Protein AF-A0A6U5IVB7-F1 (afdb_monomer_lite)

Organism: NCBI:txid216773

pLDDT: mean 75.29, std 14.81, range [36.31, 93.19]

Foldseek 3Di:
DPPPPPPPPPPPPPPPDDPPPPPPPPQDQQAPVVQQVVQCVVDVVCGDDDPPVQLCDDPDPLDSSLSSLVVLLVVLVVVVVVVVVVVVQVCLLPDADQFAPDPVGHGQDDNVDRVVVSVVVDDPVVVVVVVVVVVVQVVCQQCQNVPPDDGSSPRDDRPDRD

Sequence (162 aa):
MKLLALAATLATATAFVSPQAGRPASDVAGGKDELVTLAEKLNPSVKFYDPLSLSDQDFWGWGNEATVGFLRQSEIKHGRIAMFAFVGYCVQSNIHFPWPQTLAGAAHPSIDLSPEAQWDAVPLGAKWQIFAVISMLELWDECGGGGEFPHYTKGRQPGKYP

Structure (mmCIF, N/CA/C/O backbone):
data_AF-A0A6U5IVB7-F1
#
_entry.id   AF-A0A6U5IVB7-F1
#
loop_
_atom_site.group_PDB
_atom_site.id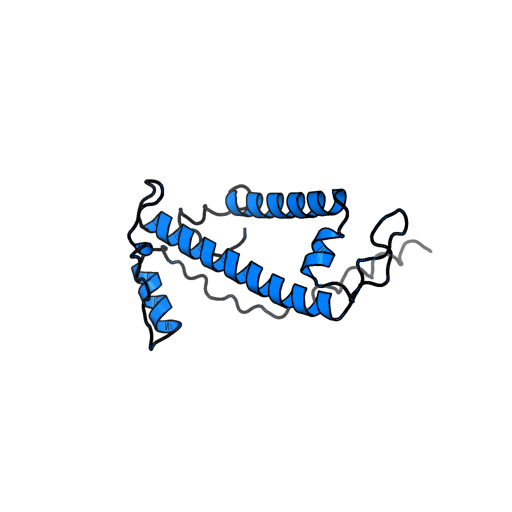
_atom_site.type_symbol
_atom_site.label_atom_id
_atom_site.label_alt_id
_atom_site.label_comp_id
_atom_site.label_asym_id
_atom_site.label_entity_id
_atom_site.label_seq_id
_atom_site.pdbx_PDB_ins_code
_atom_site.Cartn_x
_atom_site.Cartn_y
_atom_site.Cartn_z
_atom_site.occupancy
_atom_site.B_iso_or_equiv
_atom_site.auth_seq_id
_atom_site.auth_comp_id
_atom_site.auth_asym_id
_atom_site.auth_atom_id
_atom_site.pdbx_PDB_model_num
ATOM 1 N N . MET A 1 1 ? 23.860 42.575 -22.041 1.00 44.47 1 MET A N 1
ATOM 2 C CA . MET A 1 1 ? 22.425 42.299 -22.307 1.00 44.47 1 MET A CA 1
ATOM 3 C C . MET A 1 1 ? 22.139 40.800 -22.526 1.00 44.47 1 MET A C 1
ATOM 5 O O . MET A 1 1 ? 21.548 40.443 -23.532 1.00 44.47 1 MET A O 1
ATOM 9 N N . LYS A 1 2 ? 22.530 39.895 -21.610 1.00 43.84 2 LYS A N 1
ATOM 10 C CA . LYS A 1 2 ? 22.197 38.449 -21.713 1.00 43.84 2 LYS A CA 1
ATOM 11 C C . LYS A 1 2 ? 21.827 37.768 -20.381 1.00 43.84 2 LYS A C 1
ATOM 13 O O . LYS A 1 2 ? 21.659 36.561 -20.350 1.00 43.84 2 LYS A O 1
ATOM 18 N N . LEU A 1 3 ? 21.660 38.525 -19.293 1.00 44.03 3 LEU A N 1
ATOM 19 C CA . LEU A 1 3 ? 21.432 37.970 -17.946 1.00 44.03 3 LEU A CA 1
ATOM 20 C C . LEU A 1 3 ? 20.038 38.251 -17.357 1.00 44.03 3 LEU A C 1
ATOM 22 O O . LEU A 1 3 ? 19.768 37.856 -16.234 1.00 44.03 3 LEU A O 1
ATOM 26 N N . LEU A 1 4 ? 19.134 38.890 -18.107 1.00 45.84 4 LEU A N 1
ATOM 27 C CA . LEU A 1 4 ? 17.790 39.252 -17.620 1.00 45.84 4 LEU A CA 1
ATOM 28 C C . LEU A 1 4 ? 16.658 38.362 -18.162 1.00 45.84 4 LEU A C 1
ATOM 30 O O . LEU A 1 4 ? 15.510 38.545 -17.781 1.00 45.84 4 LEU A O 1
ATOM 34 N N . ALA A 1 5 ? 16.957 37.385 -19.023 1.00 45.53 5 ALA A N 1
ATOM 35 C CA . ALA A 1 5 ? 15.932 36.575 -19.691 1.00 45.53 5 ALA A CA 1
ATOM 36 C C . ALA A 1 5 ? 15.610 35.233 -18.998 1.00 45.53 5 ALA A C 1
ATOM 38 O O . ALA A 1 5 ? 14.699 34.541 -19.435 1.00 45.53 5 ALA A O 1
ATOM 39 N N . LEU A 1 6 ? 16.323 34.851 -17.929 1.00 44.59 6 LEU A N 1
ATOM 40 C CA . LEU A 1 6 ? 16.184 33.524 -17.301 1.00 44.59 6 LEU A CA 1
AT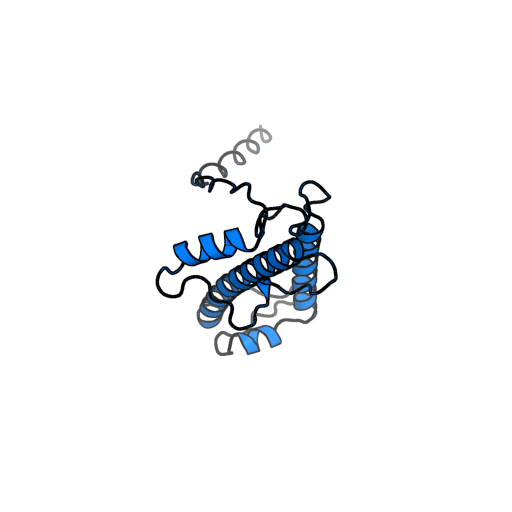OM 41 C C . LEU A 1 6 ? 15.283 33.498 -16.046 1.00 44.59 6 LEU A C 1
ATOM 43 O O . LEU A 1 6 ? 15.107 32.448 -15.443 1.00 44.59 6 LEU A O 1
ATOM 47 N N . ALA A 1 7 ? 14.718 34.634 -15.626 1.00 47.81 7 ALA A N 1
ATOM 48 C CA . ALA A 1 7 ? 13.971 34.729 -14.364 1.00 47.81 7 ALA A CA 1
ATOM 49 C C . ALA A 1 7 ? 12.437 34.636 -14.514 1.00 47.81 7 ALA A C 1
ATOM 51 O O . ALA A 1 7 ? 11.729 34.632 -13.513 1.00 47.81 7 ALA A O 1
ATOM 52 N N . ALA A 1 8 ? 11.903 34.561 -15.739 1.00 50.66 8 ALA A N 1
ATOM 53 C CA . ALA A 1 8 ? 10.466 34.734 -15.991 1.00 50.66 8 ALA A CA 1
ATOM 54 C C . ALA A 1 8 ? 9.672 33.437 -16.258 1.00 50.66 8 ALA A C 1
ATOM 56 O O . ALA A 1 8 ? 8.467 33.508 -16.474 1.00 50.66 8 ALA A O 1
ATOM 57 N N . THR A 1 9 ? 10.293 32.253 -16.239 1.00 50.69 9 THR A N 1
ATOM 58 C CA . THR A 1 9 ? 9.621 30.994 -16.636 1.00 50.69 9 THR A CA 1
ATOM 59 C C . THR A 1 9 ? 9.314 30.030 -15.485 1.00 50.69 9 THR A C 1
ATOM 61 O O . THR A 1 9 ? 8.849 28.924 -15.735 1.00 50.69 9 THR A O 1
ATOM 64 N N . LEU A 1 10 ? 9.533 30.423 -14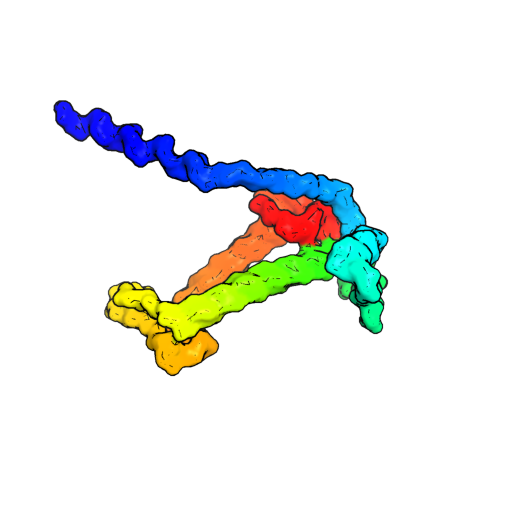.226 1.00 47.31 10 LEU A N 1
ATOM 65 C CA . LEU A 1 10 ? 9.315 29.560 -13.048 1.00 47.31 10 LEU A CA 1
ATOM 66 C C . LEU A 1 10 ? 7.983 29.803 -12.308 1.00 47.31 10 LEU A C 1
ATOM 68 O O . LEU A 1 10 ? 7.766 29.223 -11.251 1.00 47.31 10 LEU A O 1
ATOM 72 N N . ALA A 1 11 ? 7.077 30.633 -12.838 1.00 50.84 11 ALA A N 1
ATOM 73 C CA . ALA A 1 11 ? 5.962 31.180 -12.054 1.00 50.84 11 ALA A CA 1
ATOM 74 C C . ALA A 1 11 ? 4.539 30.682 -12.397 1.00 50.84 11 ALA A C 1
ATOM 76 O O . ALA A 1 11 ? 3.583 31.280 -11.915 1.00 50.84 11 ALA A O 1
ATOM 77 N N . THR A 1 12 ? 4.332 29.620 -13.190 1.00 50.28 12 THR A N 1
ATOM 78 C CA . THR A 1 12 ? 2.959 29.258 -13.636 1.00 50.28 12 THR A CA 1
ATOM 79 C C . THR A 1 12 ? 2.488 27.820 -13.393 1.00 50.28 12 THR A C 1
ATOM 81 O O . THR A 1 12 ? 1.391 27.470 -13.817 1.00 50.28 12 THR A O 1
ATOM 84 N N . ALA A 1 13 ? 3.214 26.984 -12.645 1.00 45.81 13 ALA A N 1
ATOM 85 C CA . ALA A 1 13 ? 2.787 25.592 -12.423 1.00 45.81 13 ALA A CA 1
ATOM 86 C C . ALA A 1 13 ? 1.766 25.381 -11.279 1.00 45.81 13 ALA A C 1
ATOM 88 O O . ALA A 1 13 ? 1.264 24.274 -11.116 1.00 45.81 13 ALA A O 1
ATOM 89 N N . THR A 1 14 ? 1.414 26.406 -10.494 1.00 52.69 14 THR A N 1
ATOM 90 C CA . THR A 1 14 ? 0.478 26.261 -9.357 1.00 52.69 14 THR A CA 1
ATOM 91 C C . THR A 1 14 ? -0.999 26.465 -9.718 1.00 52.69 14 THR A C 1
ATOM 93 O O . THR A 1 14 ? -1.863 26.288 -8.866 1.00 52.69 14 THR A O 1
ATOM 96 N N . ALA A 1 15 ? -1.325 26.797 -10.973 1.00 48.56 15 ALA A N 1
ATOM 97 C CA . ALA A 1 15 ? -2.675 27.221 -11.362 1.00 48.56 15 ALA A CA 1
ATOM 98 C C . ALA A 1 15 ? -3.667 26.085 -11.709 1.00 48.56 15 ALA A C 1
ATOM 100 O O . ALA A 1 15 ? -4.826 26.376 -11.992 1.00 48.56 15 ALA A O 1
ATOM 101 N N . PHE A 1 16 ? -3.255 24.809 -11.679 1.00 44.97 16 PHE A N 1
ATOM 102 C CA . PHE A 1 16 ? -4.115 23.669 -12.059 1.00 44.97 16 PHE A CA 1
ATOM 103 C C . PHE A 1 16 ? -4.484 22.712 -10.918 1.00 44.97 16 PHE A C 1
ATOM 105 O O . PHE A 1 16 ? -5.025 21.636 -11.170 1.00 44.97 16 PHE A O 1
ATOM 112 N N . VAL A 1 17 ? -4.259 23.084 -9.656 1.00 54.03 17 VAL A N 1
ATOM 113 C CA . VAL A 1 17 ? -4.784 22.293 -8.536 1.00 54.03 17 VAL A CA 1
ATOM 114 C C . VAL A 1 17 ? -6.243 22.687 -8.313 1.00 54.03 17 VAL A C 1
ATOM 116 O O . VAL A 1 17 ? -6.544 23.781 -7.839 1.00 54.03 17 VAL A O 1
ATOM 119 N N . SER A 1 18 ? -7.164 21.793 -8.678 1.00 43.91 18 SER A N 1
ATOM 120 C CA . SER A 1 18 ? -8.570 21.887 -8.275 1.00 43.91 18 SER A CA 1
ATOM 121 C C . SER A 1 18 ? -8.649 22.061 -6.755 1.00 43.91 18 SER A C 1
ATOM 123 O O . SER A 1 18 ? -7.929 21.337 -6.061 1.00 43.91 18 SER A O 1
ATOM 125 N N . PRO A 1 19 ? -9.511 22.940 -6.207 1.00 48.03 19 PRO A N 1
ATOM 126 C CA . PRO A 1 19 ? -9.716 23.004 -4.769 1.00 48.03 19 PRO A CA 1
ATOM 127 C C . PRO A 1 19 ? -10.230 21.641 -4.311 1.00 48.03 19 PRO A C 1
ATOM 129 O O . PRO A 1 19 ? -11.380 21.270 -4.549 1.00 48.03 19 PRO A O 1
ATOM 132 N N . GLN A 1 20 ? -9.346 20.859 -3.698 1.00 52.38 20 GLN A N 1
ATOM 133 C CA . GLN A 1 20 ? -9.729 19.633 -3.037 1.00 52.38 20 GLN A CA 1
ATOM 134 C C . GLN A 1 20 ? -10.607 20.073 -1.875 1.00 52.38 20 GLN A C 1
ATOM 136 O O . GLN A 1 20 ? -10.117 20.665 -0.914 1.00 52.38 20 GLN A O 1
ATOM 141 N N . ALA A 1 21 ? -11.918 19.859 -2.003 1.00 50.12 21 ALA A N 1
ATOM 142 C CA . ALA A 1 21 ? -12.835 20.031 -0.893 1.00 50.12 21 ALA A CA 1
ATOM 143 C C . ALA A 1 21 ? -12.253 19.228 0.270 1.00 50.12 21 ALA A C 1
ATOM 145 O O . ALA A 1 21 ? -12.150 17.999 0.189 1.00 50.12 21 ALA A O 1
ATOM 146 N N . GLY A 1 22 ? -11.784 19.935 1.300 1.00 41.53 22 GLY A N 1
ATOM 147 C CA . GLY A 1 22 ? -11.315 19.311 2.520 1.00 41.53 22 GLY A CA 1
ATOM 148 C C . GLY A 1 22 ? -12.460 18.453 3.019 1.00 41.53 22 GLY A C 1
ATOM 149 O O . GLY A 1 22 ? -13.491 18.978 3.438 1.00 41.53 22 GLY A O 1
ATOM 150 N N . ARG A 1 23 ? -12.321 17.127 2.908 1.00 41.72 23 ARG A N 1
ATOM 151 C CA . ARG A 1 23 ? -13.202 16.231 3.649 1.00 41.72 23 ARG A CA 1
ATOM 152 C C . ARG A 1 23 ? -13.074 16.673 5.102 1.00 41.72 23 ARG A C 1
ATOM 154 O O . ARG A 1 23 ? -11.929 16.826 5.540 1.00 41.72 23 ARG A O 1
ATOM 161 N N . PRO A 1 24 ? -14.184 16.929 5.815 1.00 36.31 24 PRO A N 1
ATOM 162 C CA . PRO A 1 24 ? -14.093 17.274 7.221 1.00 36.31 24 PRO A CA 1
ATOM 163 C C . PRO A 1 24 ? -13.236 16.197 7.876 1.00 36.31 24 PRO A C 1
ATOM 165 O O . PRO A 1 24 ? -13.533 15.005 7.750 1.00 36.31 24 PRO A O 1
ATOM 168 N N . ALA A 1 25 ? -12.114 16.620 8.462 1.00 41.28 25 ALA A N 1
ATOM 169 C CA . ALA A 1 25 ? -11.339 15.760 9.327 1.00 41.28 25 ALA A CA 1
ATOM 170 C C . ALA A 1 25 ? -12.314 15.360 10.425 1.00 41.28 25 ALA A C 1
ATOM 172 O O . ALA A 1 25 ? -12.766 16.190 11.210 1.00 41.28 25 ALA A O 1
ATOM 173 N N . SER A 1 26 ? -12.757 14.114 10.373 1.00 41.25 26 SER A N 1
ATOM 174 C CA . SER A 1 26 ? -13.555 13.553 11.432 1.00 41.25 26 SER A CA 1
ATOM 175 C C . SER A 1 26 ? -12.583 13.411 12.605 1.00 41.25 26 SER A C 1
ATOM 177 O O . SER A 1 26 ? -11.758 12.496 12.601 1.00 41.25 26 SER A O 1
ATOM 179 N N . ASP A 1 27 ? -12.614 14.372 13.528 1.00 47.00 27 ASP A N 1
ATOM 180 C CA . ASP A 1 27 ? -12.071 14.231 14.881 1.00 47.00 27 ASP A CA 1
ATOM 181 C C . ASP A 1 27 ? -12.794 13.052 15.515 1.00 47.00 27 ASP A C 1
ATOM 183 O O . ASP A 1 27 ? -13.910 13.219 16.005 1.00 47.00 27 ASP A O 1
ATOM 187 N N . VAL A 1 28 ? -12.259 11.836 15.416 1.00 49.81 28 VAL A N 1
ATOM 188 C CA . VAL A 1 28 ? -12.959 10.709 16.029 1.00 49.81 28 VAL A CA 1
ATOM 189 C C . VAL A 1 28 ? -12.014 9.581 16.433 1.00 49.81 28 VAL A C 1
ATOM 191 O O . VAL A 1 28 ? -11.129 9.153 15.685 1.00 49.81 28 VAL A O 1
ATOM 194 N N . ALA A 1 29 ? -12.177 9.202 17.696 1.00 51.09 29 ALA A N 1
ATOM 195 C CA . ALA A 1 29 ? -11.432 8.213 18.439 1.00 51.09 29 ALA A CA 1
ATOM 196 C C . ALA A 1 29 ? -11.849 6.807 17.991 1.00 51.09 29 ALA A C 1
ATOM 198 O O . ALA A 1 29 ? -12.935 6.354 18.322 1.00 51.09 29 ALA A O 1
ATOM 199 N N . GLY A 1 30 ? -10.957 6.125 17.264 1.00 55.03 30 GLY A N 1
ATOM 200 C CA . GLY A 1 30 ? -11.171 4.855 16.559 1.00 55.03 30 GLY A CA 1
ATOM 201 C C . GLY A 1 30 ? -11.611 3.641 17.388 1.00 55.03 30 GLY A C 1
ATOM 202 O O . GLY A 1 30 ? -10.922 2.625 17.396 1.00 55.03 30 GLY A O 1
ATOM 203 N N . GLY A 1 31 ? -12.778 3.718 18.018 1.00 66.88 31 GLY A N 1
ATOM 204 C CA . GLY A 1 31 ? -13.467 2.624 18.684 1.00 66.88 31 GLY A CA 1
ATOM 205 C C . GLY A 1 31 ? -14.450 1.893 17.765 1.00 66.88 31 GLY A C 1
ATOM 206 O O . GLY A 1 31 ? -14.755 2.316 16.645 1.00 66.88 31 GLY A O 1
ATOM 207 N N . LYS A 1 32 ? -14.973 0.770 18.261 1.00 71.50 32 LYS A N 1
ATOM 208 C CA . LYS A 1 32 ? -15.910 -0.112 17.547 1.00 71.50 32 LYS A CA 1
ATOM 209 C C . LYS A 1 32 ? -17.230 0.571 17.163 1.00 71.50 32 LYS A C 1
ATOM 211 O O . LYS A 1 32 ? -17.769 0.295 16.094 1.00 71.50 32 LYS A O 1
ATOM 216 N N . ASP A 1 33 ? -17.721 1.503 17.973 1.00 77.31 33 ASP A N 1
ATOM 217 C CA . ASP A 1 33 ? -18.993 2.198 17.718 1.00 77.31 33 ASP A CA 1
ATOM 218 C C . ASP A 1 33 ? -18.954 3.051 16.436 1.00 77.31 33 ASP A C 1
ATOM 220 O O . ASP A 1 33 ? -19.937 3.148 15.689 1.00 77.31 33 ASP A O 1
ATOM 224 N N . GLU A 1 34 ? -17.789 3.612 16.109 1.00 78.00 34 GLU A N 1
ATOM 225 C CA . GLU A 1 34 ? -17.585 4.301 14.834 1.00 78.00 34 GLU A CA 1
ATOM 226 C C . GLU A 1 34 ? -17.612 3.346 13.649 1.00 78.00 34 GLU A C 1
ATOM 228 O O . GLU A 1 34 ? -18.146 3.703 12.599 1.00 78.00 34 GLU A O 1
ATOM 233 N N . LEU A 1 35 ? -17.042 2.145 13.798 1.00 76.56 35 LEU A N 1
ATOM 234 C CA . LEU A 1 35 ? -17.064 1.133 12.744 1.00 76.56 35 LEU A CA 1
ATOM 235 C C . LEU A 1 35 ? -18.495 0.723 12.418 1.00 76.56 35 LEU A C 1
ATOM 237 O O . LEU A 1 35 ? -18.839 0.631 11.242 1.00 76.56 35 LEU A O 1
ATOM 241 N N . VAL A 1 36 ? -19.334 0.525 13.437 1.00 79.31 36 VAL A N 1
ATOM 242 C CA . VAL A 1 36 ? -20.756 0.202 13.250 1.00 79.31 36 VAL A CA 1
ATOM 243 C C . VAL A 1 36 ? -21.459 1.340 12.507 1.00 79.31 36 VAL A C 1
ATOM 245 O O . VAL A 1 36 ? -22.105 1.107 11.485 1.00 79.31 36 VAL A O 1
ATOM 248 N N . THR A 1 37 ? -21.238 2.584 12.941 1.00 83.75 37 THR A N 1
ATOM 249 C CA . THR A 1 37 ? -21.815 3.777 12.298 1.00 83.75 37 THR A CA 1
ATOM 250 C C . THR A 1 37 ? -21.348 3.940 10.844 1.00 83.75 37 THR A C 1
ATOM 252 O O . THR A 1 37 ? -22.114 4.354 9.969 1.00 83.75 37 THR A O 1
ATOM 255 N N . LEU A 1 38 ? -20.078 3.641 10.559 1.00 81.25 38 LEU A N 1
ATOM 256 C CA . LEU A 1 38 ? -19.510 3.706 9.214 1.00 81.25 38 LEU A CA 1
ATOM 257 C C . LEU A 1 38 ? -20.056 2.579 8.326 1.00 81.2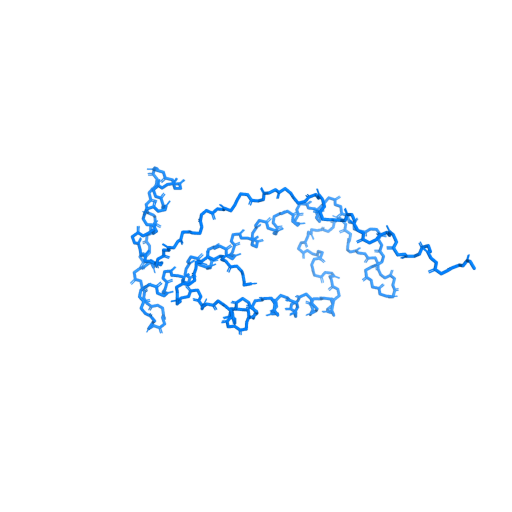5 38 LEU A C 1
ATOM 259 O O . LEU A 1 38 ? -20.406 2.829 7.173 1.00 81.25 38 LEU A O 1
ATOM 263 N N . ALA A 1 39 ? -20.162 1.362 8.859 1.00 82.06 39 ALA A N 1
ATOM 264 C CA . ALA A 1 39 ? -20.646 0.192 8.136 1.00 82.06 39 ALA A CA 1
ATOM 265 C C . ALA A 1 39 ? -22.100 0.371 7.678 1.00 82.06 39 ALA A C 1
ATOM 267 O O . ALA A 1 39 ? -22.426 0.069 6.530 1.00 82.06 39 ALA A O 1
ATOM 268 N N . GLU A 1 40 ? -22.951 0.953 8.527 1.00 82.88 40 GLU A N 1
ATOM 269 C CA . GLU A 1 40 ? -24.332 1.293 8.165 1.00 82.88 40 GLU A CA 1
ATOM 270 C C . GLU A 1 40 ? -24.414 2.309 7.016 1.00 82.88 40 GLU A C 1
ATOM 272 O O . GLU A 1 40 ? -25.285 2.191 6.153 1.00 82.88 40 GLU A O 1
ATOM 277 N N . LYS A 1 41 ? -23.489 3.278 6.962 1.00 83.81 41 LYS A N 1
ATOM 278 C CA . LYS A 1 41 ? -23.406 4.251 5.857 1.00 83.81 41 LYS A CA 1
ATOM 279 C C . LYS A 1 41 ? -22.871 3.634 4.564 1.00 83.81 41 LYS A C 1
ATOM 281 O O . LYS A 1 41 ? -23.291 4.043 3.486 1.00 83.81 41 LYS A O 1
ATOM 286 N N . LEU A 1 42 ? -21.926 2.700 4.666 1.00 82.69 42 LEU A N 1
ATOM 287 C CA . LEU A 1 42 ? -21.286 2.052 3.518 1.00 82.69 42 LEU A CA 1
ATOM 288 C C . LEU A 1 42 ? -22.217 1.046 2.841 1.00 82.69 42 LEU A C 1
ATOM 290 O O . LEU A 1 42 ? -22.321 1.033 1.614 1.00 82.69 42 LEU A O 1
ATOM 294 N N . ASN A 1 43 ? -22.890 0.205 3.628 1.00 80.69 43 ASN A N 1
ATOM 295 C CA . ASN A 1 43 ? -23.841 -0.769 3.113 1.00 80.69 43 ASN A CA 1
ATOM 296 C C . ASN A 1 43 ? -25.016 -0.968 4.089 1.00 80.69 43 ASN A C 1
ATOM 298 O O . ASN A 1 43 ? -24.903 -1.747 5.042 1.00 80.69 43 ASN A O 1
ATOM 302 N N . PRO A 1 44 ? -26.184 -0.357 3.821 1.00 81.38 44 PRO A N 1
ATOM 303 C CA . PRO A 1 44 ? -27.336 -0.442 4.717 1.00 81.38 44 PRO A CA 1
ATOM 304 C C . PRO A 1 44 ? -27.958 -1.848 4.793 1.00 81.38 44 PRO A C 1
ATOM 306 O O . PRO A 1 44 ? -28.720 -2.126 5.720 1.00 81.38 44 PRO A O 1
ATOM 309 N N . SER A 1 45 ? -27.650 -2.745 3.845 1.00 78.81 45 SER A N 1
ATOM 310 C CA . SER A 1 45 ? -28.204 -4.105 3.816 1.00 78.81 45 SER A CA 1
ATOM 311 C C . SER A 1 45 ? -27.394 -5.096 4.648 1.00 78.81 45 SER A C 1
ATOM 313 O O . SER A 1 45 ? -27.979 -5.958 5.297 1.00 78.81 45 SER A O 1
ATOM 315 N N . VAL A 1 46 ? -26.063 -5.003 4.602 1.00 78.06 46 VAL A N 1
ATOM 316 C CA . VAL A 1 46 ? -25.160 -5.916 5.326 1.00 78.06 46 VAL A CA 1
ATOM 317 C C . VAL A 1 46 ? -24.835 -5.373 6.722 1.00 78.06 46 VAL A C 1
ATOM 319 O O . VAL A 1 46 ? -24.635 -6.162 7.642 1.00 78.06 46 VAL A O 1
ATOM 322 N N . LYS A 1 47 ? -24.882 -4.042 6.907 1.00 81.56 47 LYS A N 1
ATOM 323 C CA . LYS A 1 47 ? -24.559 -3.349 8.165 1.00 81.56 47 LYS A CA 1
ATOM 324 C C . LYS A 1 47 ? -23.166 -3.761 8.661 1.00 81.56 47 LYS A C 1
ATOM 326 O O . LYS A 1 47 ? -22.246 -3.912 7.860 1.00 81.56 47 LYS A O 1
ATOM 331 N N . PHE A 1 48 ? -22.990 -3.910 9.970 1.00 81.62 48 PHE A N 1
ATOM 332 C CA . PH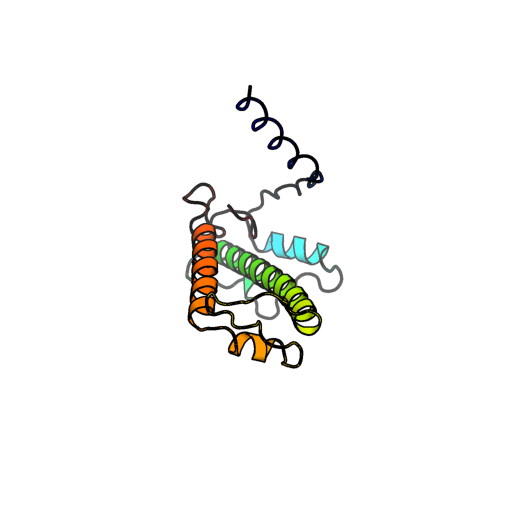E A 1 48 ? -21.732 -4.335 10.567 1.00 81.62 48 PHE A CA 1
ATOM 333 C C . PHE A 1 48 ? -21.468 -5.826 10.314 1.00 81.62 48 PHE A C 1
ATOM 335 O O . PHE A 1 48 ? -22.210 -6.688 10.785 1.00 81.62 48 PHE A O 1
ATOM 342 N N . TYR A 1 49 ? -20.398 -6.117 9.576 1.00 83.19 49 TYR A N 1
ATOM 343 C CA . TYR A 1 49 ? -19.983 -7.471 9.223 1.00 83.19 49 TYR A CA 1
ATOM 344 C C . TYR A 1 49 ? -18.688 -7.843 9.948 1.00 83.19 49 TYR A C 1
ATOM 346 O O . TYR A 1 49 ? -17.604 -7.439 9.538 1.00 83.19 49 TYR A O 1
ATOM 354 N N . ASP A 1 50 ? -18.810 -8.633 11.014 1.00 85.50 50 ASP A N 1
ATOM 355 C CA . ASP A 1 50 ? -17.673 -9.190 11.754 1.00 85.50 50 ASP A CA 1
ATOM 356 C C . ASP A 1 50 ? -17.960 -10.642 12.189 1.00 85.50 50 ASP A C 1
ATOM 358 O O . ASP A 1 50 ? -18.374 -10.887 13.323 1.00 85.50 50 ASP A O 1
ATOM 362 N N . PRO A 1 51 ? -17.790 -11.633 11.291 1.00 84.62 51 PRO A N 1
ATOM 363 C CA . PRO A 1 51 ? -18.051 -13.040 11.606 1.00 84.62 51 PRO A CA 1
ATOM 364 C C . PRO A 1 51 ? -16.973 -13.687 12.491 1.00 84.62 51 PRO A C 1
ATOM 366 O O . PRO A 1 51 ? -17.198 -14.774 13.018 1.00 84.62 51 PRO A O 1
ATOM 369 N N . LEU A 1 52 ? -15.801 -13.060 12.624 1.00 83.69 52 LEU A N 1
ATOM 370 C CA . LEU A 1 52 ? -14.652 -13.592 13.367 1.00 83.69 52 LEU A CA 1
ATOM 371 C C . LEU A 1 52 ? -14.394 -12.841 14.683 1.00 83.69 52 LEU A C 1
ATOM 373 O O . LEU A 1 52 ? -13.461 -13.187 15.405 1.00 83.69 52 LEU A O 1
ATOM 377 N N . SER A 1 53 ? -15.209 -11.827 14.991 1.00 83.38 53 SER A N 1
ATOM 378 C CA . SER A 1 53 ? -15.083 -10.961 16.170 1.00 83.38 53 SER A CA 1
ATOM 379 C C . SER A 1 53 ? -13.681 -10.367 16.339 1.00 83.38 53 SER A C 1
ATOM 381 O O . SER A 1 53 ? -13.216 -10.159 17.459 1.00 83.38 53 SER A O 1
ATOM 383 N N . LEU A 1 54 ? -12.984 -10.093 15.229 1.00 80.38 54 LEU A N 1
ATOM 384 C CA . LEU A 1 54 ? -11.608 -9.577 15.254 1.00 80.38 54 LEU A CA 1
ATOM 385 C C . LEU A 1 54 ? -11.553 -8.136 15.761 1.00 80.38 54 LEU A C 1
ATOM 387 O O . LEU A 1 54 ? -10.516 -7.703 16.257 1.00 80.38 54 LEU A O 1
ATOM 391 N N . SER A 1 55 ? -12.671 -7.409 15.672 1.00 76.38 55 SER A N 1
ATOM 392 C CA . SER A 1 55 ? -12.783 -6.062 16.232 1.00 76.38 55 SER A CA 1
ATOM 393 C C . SER A 1 55 ? -12.753 -6.040 17.764 1.00 76.38 55 SER A C 1
ATOM 395 O O . SER A 1 55 ? -12.446 -4.999 18.335 1.00 76.38 55 SER A O 1
ATOM 397 N N . ASP A 1 56 ? -13.018 -7.170 18.431 1.00 77.31 56 ASP A N 1
ATOM 398 C CA . ASP A 1 56 ? -13.034 -7.292 19.896 1.00 77.31 56 ASP A CA 1
ATOM 399 C C . ASP A 1 56 ? -11.730 -7.859 20.482 1.00 77.31 56 ASP A C 1
ATOM 401 O O . ASP A 1 56 ? -11.538 -7.860 21.700 1.00 77.31 56 ASP A O 1
ATOM 405 N N . GLN A 1 57 ? -10.821 -8.339 19.633 1.00 77.44 57 GLN A N 1
ATOM 406 C CA . GLN A 1 57 ? -9.586 -8.978 20.078 1.00 77.44 57 GLN A CA 1
ATOM 407 C C . GLN A 1 57 ? -8.497 -7.958 20.417 1.00 77.44 57 GLN A C 1
ATOM 409 O O . GLN A 1 57 ? -8.497 -6.826 19.940 1.00 77.44 57 GLN A O 1
ATOM 414 N N . ASP A 1 58 ? -7.556 -8.383 21.258 1.00 79.62 58 ASP A N 1
ATOM 415 C CA . ASP A 1 58 ? -6.323 -7.654 21.528 1.00 79.62 58 ASP A CA 1
ATOM 416 C C . ASP A 1 58 ? -5.155 -8.476 20.987 1.00 79.62 58 ASP A C 1
ATOM 418 O O . ASP A 1 58 ? -4.795 -9.512 21.550 1.00 79.62 58 ASP A O 1
ATOM 422 N N . PHE A 1 59 ? -4.591 -8.047 19.859 1.00 75.94 59 PHE A N 1
ATOM 423 C CA . PHE A 1 59 ? -3.506 -8.789 19.217 1.00 75.94 59 PHE A CA 1
ATOM 424 C C . PHE A 1 59 ? -2.176 -8.665 19.971 1.00 75.94 59 PHE A C 1
ATOM 426 O O . PHE A 1 59 ? -1.360 -9.583 19.906 1.00 75.94 59 PHE A O 1
ATOM 433 N N . TRP A 1 60 ? -1.942 -7.547 20.671 1.00 76.81 60 TRP A N 1
ATOM 434 C CA . TRP A 1 60 ? -0.606 -7.180 21.172 1.00 76.81 60 TRP A CA 1
ATOM 435 C C . TRP A 1 60 ? -0.586 -6.641 22.611 1.00 76.81 60 TRP A C 1
ATOM 437 O O . TRP A 1 60 ? 0.445 -6.142 23.064 1.00 76.81 60 TRP A O 1
ATOM 447 N N . GLY A 1 61 ? -1.694 -6.736 23.350 1.00 77.94 61 GLY A N 1
ATOM 448 C CA . GLY A 1 61 ? -1.808 -6.172 24.699 1.00 77.94 61 GLY A CA 1
ATOM 449 C C . GLY A 1 61 ? -1.952 -4.646 24.699 1.00 77.94 61 GLY A C 1
ATOM 450 O O . GLY A 1 61 ? -1.599 -3.995 25.683 1.00 77.94 61 GLY A O 1
ATOM 451 N N . TRP A 1 62 ? -2.373 -4.056 23.577 1.00 68.88 62 TRP A N 1
ATOM 452 C CA . TRP A 1 62 ? -2.435 -2.600 23.372 1.00 68.88 62 TRP A CA 1
ATOM 453 C C . TRP A 1 62 ? -3.837 -2.031 23.597 1.00 68.88 62 TRP A C 1
ATOM 455 O O . TRP A 1 62 ? -4.041 -0.823 23.469 1.00 68.88 62 TRP A O 1
ATOM 465 N N . GLY A 1 63 ? -4.792 -2.888 23.962 1.00 77.88 63 GLY A N 1
ATOM 466 C CA . GLY A 1 63 ? -6.189 -2.524 24.117 1.00 77.88 63 GLY A CA 1
ATOM 467 C C . GLY A 1 63 ? -6.972 -2.586 22.806 1.00 77.88 63 GLY A C 1
ATOM 468 O O . GLY A 1 63 ? -6.432 -2.633 21.695 1.00 77.88 63 GLY A O 1
ATOM 469 N N . ASN A 1 64 ? -8.294 -2.593 22.955 1.00 78.50 64 ASN A N 1
ATOM 470 C CA . ASN A 1 64 ? -9.222 -2.794 21.850 1.00 78.50 64 ASN A CA 1
ATOM 471 C C . ASN A 1 64 ? -9.208 -1.630 20.837 1.00 78.50 64 ASN A C 1
ATOM 473 O O . ASN A 1 64 ? -9.149 -1.861 19.634 1.00 78.50 64 ASN A O 1
ATOM 477 N N . GLU A 1 65 ? -9.153 -0.381 21.307 1.00 75.81 65 GLU A N 1
ATOM 478 C CA . GLU A 1 65 ? -9.129 0.813 20.444 1.00 75.81 65 GLU A CA 1
ATOM 479 C C . GLU A 1 65 ? -7.882 0.867 19.547 1.00 75.81 65 GLU A C 1
ATOM 481 O O . GLU A 1 65 ? -7.966 1.191 18.361 1.00 75.81 65 GLU A O 1
ATOM 486 N N . ALA A 1 66 ? -6.718 0.486 20.081 1.00 76.69 66 ALA A N 1
ATOM 487 C CA . ALA A 1 66 ? -5.481 0.404 19.308 1.00 76.69 66 ALA A CA 1
ATOM 488 C C . ALA A 1 66 ? -5.560 -0.692 18.234 1.00 76.69 66 ALA A C 1
ATOM 490 O O . ALA A 1 66 ? -5.101 -0.490 17.107 1.00 76.69 66 ALA A O 1
ATOM 491 N N . THR A 1 67 ? -6.179 -1.828 18.568 1.00 80.69 67 THR A N 1
ATOM 492 C CA . THR A 1 67 ? -6.416 -2.928 17.627 1.00 80.69 67 THR A CA 1
ATOM 493 C C . THR A 1 67 ? -7.363 -2.505 16.504 1.00 80.69 67 THR A C 1
ATOM 495 O O . THR A 1 67 ? -7.047 -2.696 15.328 1.00 80.69 67 THR A O 1
ATOM 498 N N . VAL A 1 68 ? -8.477 -1.847 16.833 1.00 82.88 68 VAL A N 1
ATOM 499 C CA . VAL A 1 68 ? -9.417 -1.306 15.840 1.00 82.88 68 VAL A CA 1
ATOM 500 C C . VAL A 1 68 ? -8.740 -0.257 14.950 1.00 82.88 68 VAL A C 1
ATOM 502 O O . VAL A 1 68 ? -8.885 -0.301 13.725 1.00 82.88 68 VAL A O 1
ATOM 505 N N . GLY A 1 69 ? -7.942 0.646 15.527 1.00 81.62 69 GLY A N 1
ATOM 506 C CA . GLY A 1 69 ? -7.152 1.624 14.774 1.00 81.62 69 GLY A CA 1
ATOM 507 C C . GLY A 1 69 ? -6.163 0.976 13.797 1.00 81.62 69 GLY A C 1
ATOM 508 O O . GLY A 1 69 ? -6.068 1.400 12.642 1.00 81.62 69 GLY A O 1
ATOM 509 N N . PHE A 1 70 ? -5.478 -0.090 14.220 1.00 84.19 70 PHE A N 1
ATOM 510 C CA . PHE A 1 70 ? -4.571 -0.866 13.368 1.00 84.19 70 PHE A CA 1
ATOM 511 C C . PHE A 1 70 ? -5.309 -1.568 12.220 1.00 84.19 70 PHE A C 1
ATOM 513 O O . PHE A 1 70 ? -4.885 -1.469 11.066 1.00 84.19 70 PHE A O 1
ATOM 520 N N . LEU A 1 71 ? -6.438 -2.227 12.502 1.00 86.00 71 LEU A N 1
ATOM 521 C CA . LEU A 1 71 ? -7.235 -2.915 11.482 1.00 86.00 71 LEU A CA 1
ATOM 522 C C . LEU A 1 71 ? -7.746 -1.941 10.412 1.00 86.00 71 LEU A C 1
ATOM 524 O O . LEU A 1 71 ? -7.617 -2.220 9.220 1.00 86.00 71 LEU A O 1
ATOM 528 N N . ARG A 1 72 ? -8.231 -0.760 10.820 1.00 85.38 72 ARG A N 1
ATOM 529 C CA . ARG A 1 72 ? -8.670 0.297 9.890 1.00 85.38 72 ARG A CA 1
ATOM 530 C C . ARG A 1 72 ? -7.523 0.828 9.035 1.00 85.38 72 ARG A C 1
ATOM 532 O O . ARG A 1 72 ? -7.693 1.050 7.837 1.00 85.38 72 ARG A O 1
ATOM 539 N N . GLN A 1 73 ? -6.350 1.037 9.634 1.00 84.31 73 GLN A N 1
ATOM 540 C CA . GLN A 1 73 ? -5.171 1.474 8.887 1.00 84.31 73 GLN A CA 1
ATOM 541 C C . GLN A 1 73 ? -4.743 0.413 7.866 1.00 84.31 73 GLN A C 1
ATOM 543 O O . GLN A 1 73 ? -4.444 0.751 6.719 1.00 84.31 73 GLN A O 1
ATOM 548 N N . SER A 1 74 ? -4.762 -0.861 8.262 1.00 87.38 74 SER A N 1
ATOM 549 C CA . SER A 1 74 ? -4.448 -1.988 7.386 1.00 87.38 74 SER A CA 1
ATOM 550 C C . SER A 1 74 ? -5.419 -2.074 6.207 1.00 87.38 74 SER A C 1
ATOM 552 O O . SER A 1 74 ? -4.967 -2.145 5.064 1.00 87.38 74 SER A O 1
ATOM 554 N N . GLU A 1 75 ? -6.729 -1.978 6.448 1.00 88.69 75 GLU A N 1
ATOM 555 C CA . GLU A 1 75 ? -7.754 -1.978 5.395 1.00 88.69 75 GLU A CA 1
ATOM 556 C C . GLU A 1 75 ? -7.488 -0.883 4.350 1.00 88.69 75 GLU A C 1
ATOM 558 O O . GLU A 1 75 ? -7.456 -1.148 3.146 1.00 88.69 75 GLU A O 1
ATOM 563 N N . ILE A 1 76 ? -7.219 0.346 4.803 1.00 87.88 76 ILE A N 1
ATOM 564 C CA . ILE A 1 76 ? -6.973 1.483 3.908 1.00 87.88 76 ILE A CA 1
ATOM 565 C C . ILE A 1 76 ? -5.656 1.314 3.135 1.00 87.88 76 ILE A C 1
ATOM 567 O O . ILE A 1 76 ? -5.627 1.603 1.934 1.00 87.88 76 ILE A O 1
ATOM 571 N N . LYS A 1 77 ? -4.571 0.853 3.779 1.00 87.69 77 LYS A N 1
ATOM 572 C CA . LYS A 1 77 ? -3.282 0.600 3.103 1.00 87.69 77 LYS A CA 1
ATOM 573 C C . LYS A 1 77 ? -3.444 -0.468 2.012 1.00 87.69 77 LYS A C 1
ATOM 575 O O . LYS A 1 77 ? -3.078 -0.216 0.863 1.00 87.69 77 LYS A O 1
ATOM 580 N N . HIS A 1 78 ? -4.082 -1.596 2.326 1.00 90.88 78 HIS A N 1
ATOM 581 C CA . HIS A 1 78 ? -4.338 -2.666 1.355 1.00 90.88 78 HIS A CA 1
ATOM 582 C C . HIS A 1 78 ? -5.249 -2.205 0.214 1.00 90.88 78 HIS A C 1
ATOM 584 O O . HIS A 1 78 ? -4.945 -2.465 -0.950 1.00 90.88 78 HIS A O 1
ATOM 590 N N . GLY A 1 79 ? -6.320 -1.464 0.513 1.00 89.44 79 GLY A N 1
ATOM 591 C CA . GLY A 1 79 ? -7.221 -0.927 -0.508 1.00 89.44 79 GLY A CA 1
ATOM 592 C C . GLY A 1 79 ? -6.521 0.029 -1.479 1.00 89.44 79 GLY A C 1
ATOM 593 O O . GLY A 1 79 ? -6.705 -0.076 -2.692 1.00 89.44 79 GLY A O 1
ATOM 594 N N . ARG A 1 80 ? -5.663 0.927 -0.975 1.00 92.12 80 ARG A N 1
ATOM 595 C CA . ARG A 1 80 ? -4.886 1.858 -1.817 1.00 92.12 80 ARG A CA 1
ATOM 596 C C . ARG A 1 80 ? -3.902 1.128 -2.726 1.00 92.12 80 ARG A C 1
ATOM 598 O O . ARG A 1 80 ? -3.821 1.450 -3.912 1.00 92.12 80 ARG A O 1
ATOM 605 N N . ILE A 1 81 ? -3.196 0.134 -2.189 1.00 90.25 81 ILE A N 1
ATOM 606 C CA . ILE A 1 81 ? -2.266 -0.688 -2.970 1.00 90.25 81 ILE A CA 1
ATOM 607 C C . ILE A 1 81 ? -3.033 -1.497 -4.021 1.00 90.25 81 ILE A C 1
ATOM 609 O O . ILE A 1 81 ? -2.602 -1.538 -5.168 1.00 90.25 81 ILE A O 1
ATOM 613 N N . ALA A 1 82 ? -4.198 -2.059 -3.685 1.00 91.00 82 ALA A N 1
ATOM 614 C CA . ALA A 1 82 ? -5.024 -2.814 -4.627 1.00 91.00 82 ALA A CA 1
ATOM 615 C C . ALA A 1 82 ? -5.522 -1.950 -5.799 1.00 91.00 82 ALA A C 1
ATOM 617 O O . ALA A 1 82 ? -5.447 -2.376 -6.952 1.00 91.00 82 ALA A O 1
ATOM 618 N N . MET A 1 83 ? -5.973 -0.718 -5.533 1.00 91.94 83 MET A N 1
ATOM 619 C CA . MET A 1 83 ? -6.377 0.219 -6.589 1.00 91.94 83 MET A CA 1
ATOM 620 C C . MET A 1 83 ? -5.204 0.569 -7.515 1.00 91.94 83 MET A C 1
ATOM 622 O O . MET A 1 83 ? -5.360 0.558 -8.736 1.00 91.94 83 MET A O 1
ATOM 626 N N . PHE A 1 84 ? -4.023 0.843 -6.947 1.00 89.19 84 PHE A N 1
ATOM 627 C CA . PHE A 1 84 ? -2.821 1.143 -7.728 1.00 89.19 84 PHE A CA 1
ATOM 628 C C . PHE A 1 84 ? -2.346 -0.069 -8.543 1.00 89.19 84 PHE A C 1
ATOM 630 O O . PHE A 1 84 ? -2.034 0.066 -9.725 1.00 89.19 84 PHE A O 1
ATOM 637 N N . ALA A 1 85 ? -2.355 -1.259 -7.940 1.00 89.38 85 ALA A N 1
ATOM 638 C CA . ALA A 1 85 ? -1.965 -2.506 -8.585 1.00 89.38 85 ALA A CA 1
ATOM 639 C C . ALA A 1 85 ? -2.893 -2.863 -9.752 1.00 89.38 85 ALA A C 1
ATOM 641 O O . ALA A 1 85 ? -2.405 -3.240 -10.813 1.00 89.38 85 ALA A O 1
ATOM 642 N N . PHE A 1 86 ? -4.209 -2.688 -9.599 1.00 91.12 86 PHE A N 1
ATOM 643 C CA . PHE A 1 86 ? -5.168 -2.955 -10.673 1.00 91.12 86 PHE A CA 1
ATOM 644 C C . PHE A 1 86 ? -4.924 -2.059 -11.894 1.00 91.12 86 PHE A C 1
ATOM 646 O O . PHE A 1 86 ? -4.826 -2.548 -13.019 1.00 91.12 86 PHE A O 1
ATOM 653 N N . VAL A 1 87 ? -4.756 -0.750 -11.678 1.00 91.75 87 VAL A N 1
ATOM 654 C CA . VAL A 1 87 ? -4.443 0.183 -12.772 1.00 91.75 87 VAL A CA 1
ATOM 655 C C . VAL A 1 87 ? -3.089 -0.153 -13.403 1.00 91.75 87 VAL A C 1
ATOM 657 O O . VAL A 1 87 ? -2.981 -0.189 -14.629 1.00 91.75 87 VAL A O 1
ATOM 660 N N . GLY A 1 88 ? -2.073 -0.451 -12.587 1.00 87.44 88 GLY A N 1
ATOM 661 C CA . GLY A 1 88 ? -0.750 -0.862 -13.060 1.00 87.44 88 GLY A CA 1
ATOM 662 C C . GLY A 1 88 ? -0.797 -2.114 -13.937 1.00 87.44 88 GLY A C 1
ATOM 663 O O . GLY A 1 88 ? -0.196 -2.124 -15.009 1.00 87.44 88 GLY A O 1
ATOM 664 N N . TYR A 1 89 ? -1.578 -3.118 -13.536 1.00 88.00 89 TYR A N 1
ATOM 665 C CA . TYR A 1 89 ? -1.777 -4.352 -14.293 1.00 88.00 89 TYR A CA 1
ATOM 666 C C . TYR A 1 89 ? -2.399 -4.092 -15.669 1.00 88.00 89 TYR A C 1
ATOM 668 O O . TYR A 1 89 ? -1.902 -4.578 -16.689 1.00 88.00 89 TYR A O 1
ATOM 676 N N . CYS A 1 90 ? -3.460 -3.278 -15.721 1.00 87.38 90 CYS A N 1
ATOM 677 C CA . CYS A 1 90 ? -4.099 -2.906 -16.981 1.00 87.38 90 CYS A CA 1
ATOM 678 C C . CYS A 1 90 ? -3.133 -2.163 -17.911 1.00 87.38 90 CYS A C 1
ATOM 680 O O . CYS A 1 90 ? -3.109 -2.442 -19.108 1.00 87.38 90 CYS A O 1
ATOM 682 N N . VAL A 1 91 ? -2.328 -1.235 -17.388 1.00 87.12 91 VAL A N 1
ATOM 683 C CA . VAL A 1 91 ? -1.375 -0.473 -18.211 1.00 87.12 91 VAL A CA 1
ATOM 684 C C . VAL A 1 91 ? -0.253 -1.373 -18.728 1.00 87.12 91 VAL A C 1
ATOM 686 O O . VAL A 1 91 ? 0.002 -1.368 -19.930 1.00 87.12 91 VAL A O 1
ATOM 689 N N . GLN A 1 92 ? 0.356 -2.189 -17.864 1.00 85.31 92 GLN A N 1
ATOM 690 C CA . GLN A 1 92 ? 1.448 -3.104 -18.230 1.00 85.31 92 GLN A CA 1
ATOM 691 C C . GLN A 1 92 ? 1.036 -4.147 -19.276 1.00 85.31 92 GLN A C 1
ATOM 693 O O . GLN A 1 92 ? 1.840 -4.516 -20.130 1.00 85.31 92 GLN A O 1
ATOM 698 N N . SER A 1 93 ? -0.230 -4.575 -19.251 1.00 83.56 93 SER A N 1
ATOM 699 C CA . SER A 1 93 ? -0.770 -5.525 -20.231 1.00 83.56 93 SER A CA 1
ATOM 700 C C . SER A 1 93 ? -0.975 -4.918 -21.626 1.00 83.56 93 SER A C 1
ATOM 702 O O . SER A 1 93 ? -1.059 -5.655 -22.601 1.00 83.56 93 SER A O 1
ATOM 704 N N . ASN A 1 94 ? -1.100 -3.590 -21.741 1.00 82.56 94 ASN A N 1
ATOM 705 C CA . ASN A 1 94 ? -1.466 -2.928 -23.000 1.00 82.56 94 ASN A CA 1
ATOM 706 C C . ASN A 1 94 ? -0.339 -2.070 -23.594 1.00 82.56 94 ASN A C 1
ATOM 708 O O . ASN A 1 94 ? -0.254 -1.929 -24.813 1.00 82.56 94 ASN A O 1
ATOM 712 N N . ILE A 1 95 ? 0.497 -1.450 -22.757 1.00 80.62 95 ILE A N 1
ATOM 713 C CA . ILE A 1 95 ? 1.493 -0.459 -23.178 1.00 80.62 95 ILE A CA 1
ATOM 714 C C . ILE A 1 95 ? 2.832 -0.779 -22.511 1.00 80.62 95 ILE A C 1
ATOM 716 O O . ILE A 1 95 ? 2.912 -0.890 -21.290 1.00 80.62 95 ILE A O 1
ATOM 720 N N . HIS A 1 96 ? 3.899 -0.853 -23.311 1.00 79.50 96 HIS A N 1
ATOM 721 C CA . HIS A 1 96 ? 5.274 -0.871 -22.810 1.00 79.50 96 HIS A CA 1
ATOM 722 C C . HIS A 1 96 ? 5.954 0.474 -23.051 1.00 79.50 96 HIS A C 1
ATOM 724 O O . HIS A 1 96 ? 5.604 1.228 -23.963 1.00 79.50 96 HIS A O 1
ATOM 730 N N . PHE A 1 97 ? 6.961 0.762 -22.235 1.00 82.31 97 PHE A N 1
ATOM 731 C CA . PHE A 1 97 ? 7.774 1.955 -22.392 1.00 82.31 97 PHE A CA 1
ATOM 732 C C . PHE A 1 97 ? 8.855 1.732 -23.467 1.00 82.31 97 PHE A C 1
ATOM 734 O O . PHE A 1 97 ? 9.625 0.778 -23.354 1.00 82.31 97 PHE A O 1
ATOM 741 N N . PRO A 1 98 ? 8.941 2.590 -24.504 1.00 80.00 98 PRO A N 1
ATOM 742 C CA . PRO A 1 98 ? 9.820 2.368 -25.658 1.00 80.00 98 PRO A CA 1
ATOM 743 C C . PRO A 1 98 ? 11.284 2.807 -25.453 1.00 80.00 98 PRO A C 1
ATOM 745 O O . PRO A 1 98 ? 12.092 2.688 -26.371 1.00 80.00 98 PRO A O 1
ATOM 748 N N . TRP A 1 99 ? 11.645 3.355 -24.292 1.00 82.50 99 TRP A N 1
ATOM 749 C CA . TRP A 1 99 ? 13.003 3.833 -23.992 1.00 82.50 99 TRP A CA 1
ATOM 750 C C . TRP A 1 99 ? 13.834 2.782 -23.231 1.00 82.50 99 TRP A C 1
ATOM 752 O O . TRP A 1 99 ? 13.273 1.837 -22.678 1.00 82.50 99 TRP A O 1
ATOM 762 N N . PRO A 1 100 ? 15.175 2.907 -23.189 1.00 82.50 100 PRO A N 1
ATOM 763 C CA . PRO A 1 100 ? 16.013 1.960 -22.458 1.00 82.50 100 PRO A CA 1
ATOM 764 C C . PRO A 1 100 ? 15.768 2.026 -20.943 1.00 82.50 100 PRO A C 1
ATOM 766 O O . PRO A 1 100 ? 15.788 3.100 -20.342 1.00 82.50 100 PRO A O 1
ATOM 769 N N . GLN A 1 101 ? 15.590 0.858 -20.325 1.00 81.25 101 GLN A N 1
ATOM 770 C CA . GLN A 1 101 ? 15.391 0.686 -18.885 1.00 81.25 101 GLN A CA 1
ATOM 771 C C . GLN A 1 101 ? 16.704 0.790 -18.096 1.00 81.25 101 GLN A C 1
ATOM 773 O O . GLN A 1 101 ? 16.708 1.211 -16.940 1.00 81.25 101 GLN A O 1
ATOM 778 N N . THR A 1 102 ? 17.825 0.364 -18.685 1.00 81.50 102 THR A N 1
ATOM 779 C CA . THR A 1 102 ? 19.137 0.354 -18.020 1.00 81.50 102 THR A CA 1
ATOM 780 C C . THR A 1 102 ? 20.116 1.291 -18.716 1.00 81.50 102 THR A C 1
ATOM 782 O O . THR A 1 102 ? 20.011 1.535 -19.916 1.00 81.50 102 THR A O 1
ATOM 785 N N . LEU A 1 103 ? 21.132 1.766 -17.983 1.00 76.38 103 LEU A N 1
ATOM 786 C CA . LEU A 1 103 ? 22.219 2.570 -18.563 1.00 76.38 103 LEU A CA 1
ATOM 787 C C . LEU A 1 103 ? 22.995 1.814 -19.658 1.00 76.38 103 LEU A C 1
ATOM 789 O O . LEU A 1 103 ? 23.617 2.440 -20.507 1.00 76.38 103 LEU A O 1
ATOM 793 N N . ALA A 1 104 ? 22.938 0.478 -19.654 1.00 75.88 104 ALA A N 1
ATOM 794 C CA . ALA A 1 104 ? 23.522 -0.380 -20.683 1.00 75.88 104 ALA A CA 1
ATOM 795 C C . ALA A 1 104 ? 22.652 -0.496 -21.953 1.00 75.88 104 ALA A C 1
ATOM 797 O O . ALA A 1 104 ? 23.035 -1.196 -22.887 1.00 75.88 104 ALA A O 1
ATOM 798 N N . GLY A 1 105 ? 21.489 0.164 -21.999 1.00 75.69 105 GLY A N 1
ATOM 799 C CA . GLY A 1 105 ? 20.609 0.189 -23.168 1.00 75.69 105 GLY A CA 1
ATOM 800 C C . GLY A 1 105 ? 19.625 -0.980 -23.265 1.00 75.69 105 GLY A C 1
ATOM 801 O O . GLY A 1 105 ? 19.040 -1.177 -24.326 1.00 75.69 105 GLY A O 1
ATOM 802 N N . ALA A 1 106 ? 19.425 -1.762 -22.197 1.00 76.44 106 ALA A N 1
ATOM 803 C CA . ALA A 1 106 ? 18.450 -2.855 -22.226 1.00 76.44 106 ALA A CA 1
ATOM 804 C C . ALA A 1 106 ? 17.019 -2.304 -22.340 1.00 76.44 106 ALA A C 1
ATOM 806 O O . ALA A 1 106 ? 16.661 -1.362 -21.629 1.00 76.44 106 ALA A O 1
ATOM 807 N N . ALA A 1 107 ? 16.213 -2.899 -23.219 1.00 75.88 107 ALA A N 1
ATOM 808 C CA . ALA A 1 107 ? 14.803 -2.555 -23.383 1.00 75.88 107 ALA A CA 1
ATOM 809 C C . ALA A 1 107 ? 13.959 -3.036 -22.189 1.00 75.88 107 ALA A C 1
ATOM 811 O O . ALA A 1 107 ? 14.364 -3.934 -21.448 1.00 75.88 107 ALA A O 1
ATOM 812 N N . HIS A 1 108 ? 12.781 -2.435 -22.015 1.00 76.56 108 HIS A N 1
ATOM 813 C CA . HIS A 1 108 ? 11.790 -2.897 -21.044 1.00 76.56 108 HIS A CA 1
ATOM 814 C C . HIS A 1 108 ? 11.232 -4.292 -21.406 1.00 76.56 108 HIS A C 1
ATOM 816 O O . HIS A 1 108 ? 11.244 -4.662 -22.584 1.00 76.56 108 HIS A O 1
ATOM 822 N N . PRO A 1 109 ? 10.728 -5.065 -20.419 1.00 79.50 109 PRO A N 1
ATOM 823 C CA . PRO A 1 109 ? 10.049 -6.337 -20.661 1.00 79.50 109 PRO A CA 1
ATOM 824 C C . PRO A 1 109 ? 8.928 -6.209 -21.703 1.00 79.50 109 PRO A C 1
ATOM 826 O O . PRO A 1 109 ? 8.209 -5.211 -21.738 1.00 79.50 109 PRO A O 1
ATOM 829 N N . SER A 1 110 ? 8.787 -7.225 -22.557 1.00 73.44 110 SER A N 1
ATOM 830 C CA . SER A 1 110 ? 7.820 -7.247 -23.658 1.00 73.44 110 SER A CA 1
ATOM 831 C C . SER A 1 110 ? 6.372 -7.384 -23.178 1.00 73.44 110 SER A C 1
ATOM 833 O O . SER A 1 110 ? 6.094 -8.099 -22.215 1.00 73.44 110 SER A O 1
ATOM 835 N N . ILE A 1 111 ? 5.439 -6.782 -23.924 1.00 71.06 111 ILE A N 1
ATOM 836 C CA . ILE A 1 111 ? 3.983 -6.878 -23.694 1.00 71.06 111 ILE A CA 1
ATOM 837 C C . ILE A 1 111 ? 3.419 -8.294 -23.865 1.00 71.06 111 ILE A C 1
ATOM 839 O O . ILE A 1 111 ? 2.374 -8.601 -23.310 1.00 71.06 111 ILE A O 1
ATOM 843 N N . ASP A 1 112 ? 4.114 -9.157 -24.611 1.00 73.94 112 ASP A N 1
ATOM 844 C CA . ASP A 1 112 ? 3.677 -10.536 -24.862 1.00 73.94 112 ASP A CA 1
ATOM 845 C C . ASP A 1 112 ? 3.821 -11.433 -23.620 1.00 73.94 112 ASP A C 1
ATOM 847 O O . ASP A 1 112 ? 3.314 -12.555 -23.587 1.00 73.94 112 ASP A O 1
ATOM 851 N N . LEU A 1 113 ? 4.533 -10.948 -22.597 1.00 78.00 113 LEU A N 1
ATOM 852 C CA . LEU A 1 113 ? 4.643 -11.600 -21.299 1.00 78.00 113 LEU A CA 1
ATOM 853 C C . LEU A 1 113 ? 3.521 -11.129 -20.377 1.00 78.00 113 LEU A C 1
ATOM 855 O O . LEU A 1 113 ? 3.155 -9.955 -20.376 1.00 78.00 113 LEU A O 1
ATOM 859 N N . SER A 1 114 ? 3.040 -12.033 -19.525 1.00 84.00 114 SER A N 1
ATOM 860 C CA . SER A 1 114 ? 2.109 -11.651 -18.470 1.00 84.00 114 SER A CA 1
ATOM 861 C C . SER A 1 114 ? 2.782 -10.655 -17.504 1.00 84.00 114 SER A C 1
ATOM 863 O O . SER A 1 114 ? 3.995 -10.763 -17.277 1.00 84.00 114 SER A O 1
ATOM 865 N N . PRO A 1 115 ? 2.053 -9.680 -16.927 1.00 82.56 115 PRO A N 1
ATOM 866 C CA . PRO A 1 115 ? 2.644 -8.680 -16.030 1.00 82.56 115 PRO A CA 1
ATOM 867 C C . PRO A 1 115 ? 3.408 -9.283 -14.840 1.00 82.56 115 PRO A C 1
ATOM 869 O O . PRO A 1 115 ? 4.395 -8.719 -14.367 1.00 82.56 115 PRO A O 1
ATOM 872 N N . GLU A 1 116 ? 3.013 -10.474 -14.390 1.00 86.25 116 GLU A N 1
ATOM 873 C CA . GLU A 1 116 ? 3.709 -11.227 -13.345 1.00 86.25 116 GLU A CA 1
ATOM 874 C C . GLU A 1 116 ? 5.107 -11.664 -13.810 1.00 86.25 116 GLU A C 1
ATOM 876 O O . GLU A 1 116 ? 6.091 -11.486 -13.094 1.00 86.25 116 GLU A O 1
ATOM 881 N N . ALA A 1 117 ? 5.225 -12.156 -15.045 1.00 85.81 117 ALA A N 1
ATOM 882 C CA . ALA A 1 117 ? 6.510 -12.517 -15.633 1.00 85.81 117 ALA A CA 1
ATOM 883 C C . ALA A 1 117 ? 7.354 -11.275 -15.992 1.00 85.81 117 ALA A C 1
ATOM 885 O O . ALA A 1 117 ? 8.587 -11.325 -15.953 1.00 85.81 117 ALA A O 1
ATOM 886 N N . GLN A 1 118 ? 6.717 -10.136 -16.298 1.00 85.19 118 GLN A N 1
ATOM 887 C CA . GLN A 1 118 ? 7.420 -8.862 -16.488 1.00 85.19 118 GLN A CA 1
ATOM 888 C C . GLN A 1 118 ? 8.099 -8.394 -15.193 1.00 85.19 118 GLN A C 1
ATOM 890 O O . GLN A 1 118 ? 9.220 -7.887 -15.253 1.00 85.19 118 GLN A O 1
ATOM 895 N N . TRP A 1 119 ? 7.473 -8.604 -14.027 1.00 87.25 119 TRP A N 1
ATOM 896 C CA . TRP A 1 119 ? 8.095 -8.328 -12.726 1.00 87.25 119 TRP A CA 1
ATOM 897 C C . TRP A 1 119 ? 9.344 -9.185 -12.493 1.00 87.25 119 TRP A C 1
ATOM 899 O O . TRP A 1 119 ? 10.374 -8.682 -12.029 1.00 87.25 119 TRP A O 1
ATOM 909 N N . ASP A 1 120 ? 9.305 -10.460 -12.872 1.00 87.00 120 ASP A N 1
ATOM 910 C CA . ASP A 1 120 ? 10.462 -11.346 -12.747 1.00 87.00 120 ASP A CA 1
ATOM 911 C C . ASP A 1 120 ? 11.627 -10.909 -13.637 1.00 87.00 120 ASP A C 1
ATOM 913 O O . ASP A 1 120 ? 12.770 -10.905 -13.166 1.00 87.00 120 ASP A O 1
ATOM 917 N N . ALA A 1 121 ? 11.332 -10.424 -14.845 1.00 86.19 121 ALA A N 1
ATOM 918 C CA . ALA A 1 121 ? 12.313 -9.905 -15.798 1.00 86.19 121 ALA A CA 1
ATOM 919 C C . ALA A 1 121 ? 12.986 -8.582 -15.369 1.00 86.19 121 ALA A C 1
ATOM 921 O O . ALA A 1 121 ? 13.995 -8.187 -15.960 1.00 86.19 121 ALA A O 1
ATOM 922 N N . VAL A 1 122 ? 12.476 -7.887 -14.344 1.00 86.31 122 VAL A N 1
ATOM 923 C CA . VAL A 1 122 ? 13.107 -6.659 -13.833 1.00 86.31 122 VAL A CA 1
ATOM 924 C C . VAL A 1 122 ? 14.499 -6.973 -13.247 1.00 86.31 122 VAL A C 1
ATOM 926 O O . VAL A 1 122 ? 14.630 -7.882 -12.422 1.00 86.31 122 VAL A O 1
ATOM 929 N N . PRO A 1 123 ? 15.552 -6.198 -13.590 1.00 88.12 123 PRO A N 1
ATOM 930 C CA . PRO A 1 123 ? 16.886 -6.378 -13.024 1.00 88.12 123 PRO A CA 1
ATOM 931 C C . PRO A 1 123 ? 16.891 -6.298 -11.494 1.00 88.12 123 PRO A C 1
ATOM 933 O O . PRO A 1 123 ? 16.249 -5.430 -10.901 1.00 88.12 123 PRO A O 1
ATOM 936 N N . LEU A 1 124 ? 17.694 -7.147 -10.847 1.00 87.38 124 LEU A N 1
ATOM 937 C CA . LEU A 1 124 ? 17.746 -7.253 -9.384 1.00 87.38 124 LEU A CA 1
ATOM 938 C C . LEU A 1 124 ? 18.028 -5.909 -8.689 1.00 87.38 124 LEU A C 1
ATOM 940 O O . LEU A 1 124 ? 17.393 -5.584 -7.690 1.00 87.38 124 LEU A O 1
ATOM 944 N N . GLY A 1 125 ? 18.944 -5.102 -9.237 1.00 89.50 125 GLY A N 1
ATOM 945 C CA . GLY A 1 125 ? 19.265 -3.783 -8.684 1.00 89.50 125 GLY A CA 1
ATOM 946 C C . GLY A 1 125 ? 18.073 -2.819 -8.682 1.00 89.50 125 GLY A C 1
ATOM 947 O O . GLY A 1 125 ? 17.901 -2.068 -7.726 1.00 89.50 125 GLY A O 1
ATOM 948 N N . ALA A 1 126 ? 17.210 -2.888 -9.700 1.00 87.81 126 ALA A N 1
ATOM 949 C CA . ALA A 1 126 ? 16.004 -2.066 -9.771 1.00 87.81 126 ALA A CA 1
ATOM 950 C C . ALA A 1 126 ? 14.954 -2.514 -8.739 1.00 87.81 126 ALA A C 1
ATOM 952 O O . ALA A 1 126 ? 14.331 -1.669 -8.101 1.00 87.81 126 ALA A O 1
ATOM 953 N N . LYS A 1 127 ? 14.813 -3.828 -8.498 1.00 88.69 127 LYS A N 1
ATOM 954 C CA . LYS A 1 127 ? 13.917 -4.356 -7.449 1.00 88.69 127 LYS A CA 1
ATOM 955 C C . LYS A 1 127 ? 14.298 -3.823 -6.067 1.00 88.69 127 LYS A C 1
ATOM 957 O O . LYS A 1 127 ? 13.440 -3.339 -5.335 1.00 88.69 127 LYS A O 1
ATOM 962 N N . TRP A 1 128 ? 15.590 -3.840 -5.734 1.00 91.06 128 TRP A N 1
ATOM 963 C CA . TRP A 1 128 ? 16.076 -3.308 -4.456 1.00 91.06 128 TRP A CA 1
ATOM 964 C C . TRP A 1 128 ? 15.840 -1.809 -4.299 1.00 91.06 128 TRP A C 1
ATOM 966 O O . TRP A 1 128 ? 15.488 -1.369 -3.210 1.00 91.06 128 TRP A O 1
ATOM 976 N N . GLN A 1 129 ? 15.986 -1.029 -5.370 1.00 89.94 129 GLN A N 1
ATOM 977 C CA . GLN A 1 129 ? 15.673 0.402 -5.338 1.00 89.94 129 GLN A CA 1
ATOM 978 C C . GLN A 1 129 ? 14.185 0.646 -5.060 1.00 89.94 129 GLN A C 1
ATOM 980 O O . GLN A 1 129 ? 13.858 1.487 -4.226 1.00 89.94 129 GLN A O 1
ATOM 985 N N . ILE A 1 130 ? 13.293 -0.121 -5.696 1.00 91.25 130 ILE A N 1
ATOM 986 C CA . ILE A 1 130 ? 11.846 -0.041 -5.450 1.00 91.25 130 ILE A CA 1
ATOM 987 C C . ILE A 1 130 ? 11.538 -0.362 -3.982 1.00 91.25 130 ILE A C 1
ATOM 989 O O . ILE A 1 130 ? 10.884 0.433 -3.309 1.00 91.25 130 ILE A O 1
ATOM 993 N N . PHE A 1 131 ? 12.057 -1.476 -3.454 1.00 91.94 131 PHE A N 1
ATOM 994 C CA . PHE A 1 131 ? 11.832 -1.848 -2.054 1.00 91.94 131 PHE A CA 1
ATOM 995 C C . PHE A 1 131 ? 12.423 -0.841 -1.065 1.00 91.94 131 PHE A C 1
ATOM 997 O O . PHE A 1 131 ? 11.789 -0.545 -0.055 1.00 91.94 131 PHE A O 1
ATOM 1004 N N . ALA A 1 132 ? 13.592 -0.267 -1.359 1.00 93.19 132 ALA A N 1
ATOM 1005 C CA . ALA A 1 132 ? 14.189 0.764 -0.518 1.00 93.19 132 ALA A CA 1
ATOM 1006 C C . ALA A 1 132 ? 13.298 2.013 -0.441 1.00 93.19 132 ALA A C 1
ATOM 1008 O O . ALA A 1 132 ? 13.040 2.510 0.654 1.00 93.19 132 ALA A O 1
ATOM 1009 N N . VAL A 1 133 ? 12.763 2.482 -1.573 1.00 93.19 133 VAL A N 1
ATOM 1010 C CA . VAL A 1 133 ? 11.842 3.630 -1.590 1.00 93.19 133 VAL A CA 1
ATOM 1011 C C . VAL A 1 133 ? 10.555 3.316 -0.827 1.00 93.19 133 VAL A C 1
ATOM 1013 O O . VAL A 1 133 ? 10.145 4.117 0.010 1.00 93.19 133 VAL A O 1
ATOM 1016 N N . ILE A 1 134 ? 9.951 2.144 -1.053 1.00 91.62 134 ILE A N 1
ATOM 1017 C CA . ILE A 1 134 ? 8.740 1.724 -0.330 1.00 91.62 134 ILE A CA 1
ATOM 1018 C C . ILE A 1 134 ? 9.006 1.688 1.179 1.00 91.62 134 ILE A C 1
ATOM 1020 O O . ILE A 1 134 ? 8.257 2.291 1.942 1.00 91.62 134 ILE A O 1
ATOM 1024 N N . SER A 1 135 ? 10.110 1.069 1.608 1.00 90.38 135 SER A N 1
ATOM 1025 C CA . SER A 1 135 ? 10.467 0.981 3.029 1.00 90.38 135 SER A CA 1
ATOM 1026 C C . SER A 1 135 ? 10.663 2.351 3.683 1.00 90.38 135 SER A C 1
ATOM 1028 O O . SER A 1 135 ? 10.258 2.551 4.823 1.00 90.38 135 SER A O 1
ATOM 1030 N N . MET A 1 136 ? 11.237 3.316 2.959 1.00 90.50 136 MET A N 1
ATOM 1031 C CA . MET A 1 136 ? 11.432 4.675 3.461 1.00 90.50 136 MET A CA 1
ATOM 1032 C C . MET A 1 136 ? 10.098 5.408 3.638 1.00 90.50 136 MET A C 1
ATOM 1034 O O . MET A 1 136 ? 9.904 6.084 4.647 1.00 90.50 136 MET A O 1
ATOM 1038 N N . LEU A 1 137 ? 9.180 5.262 2.678 1.00 87.44 137 LEU A N 1
ATOM 1039 C CA . LEU A 1 137 ? 7.847 5.865 2.739 1.00 87.44 137 LEU A CA 1
ATOM 1040 C C . LEU A 1 137 ? 7.000 5.257 3.863 1.00 87.44 137 LEU A C 1
ATOM 1042 O O . LEU A 1 137 ? 6.326 5.989 4.585 1.00 87.44 137 LEU A O 1
ATOM 1046 N N . GLU A 1 138 ? 7.063 3.938 4.052 1.00 87.25 138 GLU A N 1
ATOM 1047 C CA . GLU A 1 138 ? 6.367 3.286 5.164 1.00 87.25 138 GLU A CA 1
ATOM 1048 C C . GLU A 1 138 ? 6.958 3.693 6.516 1.00 87.25 138 GLU A C 1
ATOM 1050 O O . GLU A 1 138 ? 6.207 4.032 7.427 1.00 87.25 138 GLU A O 1
ATOM 1055 N N . LEU A 1 139 ? 8.287 3.763 6.639 1.00 87.75 139 LEU A N 1
ATOM 1056 C CA . LEU A 1 139 ? 8.935 4.216 7.870 1.00 87.75 139 LEU A CA 1
ATOM 1057 C C . LEU A 1 139 ? 8.545 5.660 8.224 1.00 87.75 139 LEU A C 1
ATOM 1059 O O . LEU A 1 139 ? 8.308 5.967 9.391 1.00 87.75 139 LEU A O 1
ATOM 1063 N N . TRP A 1 140 ? 8.443 6.543 7.227 1.00 84.69 140 TRP A N 1
ATOM 1064 C CA . TRP A 1 140 ? 8.017 7.929 7.429 1.00 84.69 140 TRP A CA 1
ATOM 1065 C C . TRP A 1 140 ? 6.579 8.034 7.960 1.00 84.69 140 TRP A C 1
ATOM 1067 O O . TRP A 1 140 ? 6.311 8.846 8.853 1.00 84.69 140 TRP A O 1
ATOM 1077 N N . ASP A 1 141 ? 5.670 7.190 7.457 1.00 82.88 141 ASP A N 1
ATOM 1078 C CA . ASP A 1 141 ? 4.289 7.107 7.952 1.00 82.88 141 ASP A CA 1
ATOM 1079 C C . ASP A 1 141 ? 4.233 6.608 9.404 1.00 82.88 141 ASP A C 1
ATOM 1081 O O . ASP A 1 141 ? 3.541 7.198 10.237 1.00 82.88 141 ASP A O 1
ATOM 1085 N N . GLU A 1 142 ? 5.003 5.568 9.736 1.00 82.00 142 GLU A N 1
ATOM 1086 C CA . GLU A 1 142 ? 5.049 4.999 11.092 1.00 82.00 142 GLU A CA 1
ATOM 1087 C C . GLU A 1 142 ? 5.671 5.971 12.113 1.00 82.00 142 GLU A C 1
ATOM 1089 O O . GLU A 1 142 ? 5.212 6.050 13.259 1.00 82.00 142 GLU A O 1
ATOM 1094 N N . CYS A 1 143 ? 6.665 6.762 11.688 1.00 80.62 143 CYS A N 1
ATOM 1095 C CA . CYS A 1 143 ? 7.285 7.829 12.481 1.00 80.62 143 CYS A CA 1
ATOM 1096 C C . CYS A 1 143 ? 6.446 9.120 12.557 1.00 80.62 143 CYS A C 1
ATOM 1098 O O . CYS A 1 143 ? 6.887 10.090 13.181 1.00 80.62 143 CYS A O 1
ATOM 1100 N N . GLY A 1 144 ? 5.270 9.172 11.919 1.00 76.56 144 GLY A N 1
ATOM 1101 C CA . GLY A 1 144 ? 4.374 10.329 11.972 1.00 76.56 144 GLY A CA 1
ATOM 1102 C C . GLY A 1 144 ? 5.000 11.616 11.426 1.00 76.56 144 GLY A C 1
ATOM 1103 O O . GLY A 1 144 ? 4.750 12.688 11.972 1.00 76.56 144 GLY A O 1
ATOM 1104 N N . GLY A 1 145 ? 5.857 11.515 10.406 1.00 74.56 145 GLY A N 1
ATOM 1105 C CA . GLY A 1 145 ? 6.536 12.676 9.820 1.00 74.56 145 GLY A CA 1
ATOM 1106 C C . GLY A 1 145 ? 7.655 13.261 10.681 1.00 74.56 145 GLY A C 1
ATOM 1107 O O . GLY A 1 145 ? 7.909 14.459 10.637 1.00 74.56 145 GLY A O 1
ATOM 1108 N N . GLY A 1 146 ? 8.296 12.439 11.516 1.00 74.94 146 GLY A N 1
ATOM 1109 C CA . GLY A 1 146 ? 9.291 12.921 12.479 1.00 74.94 146 GLY A CA 1
ATOM 1110 C C . GLY A 1 146 ? 8.668 13.507 13.750 1.00 74.94 146 GLY A C 1
ATOM 1111 O O . GLY A 1 146 ? 9.299 14.322 14.420 1.00 74.94 146 GLY A O 1
ATOM 1112 N N . GLY A 1 147 ? 7.446 13.080 14.090 1.00 73.94 147 GLY A N 1
ATOM 1113 C CA . GLY A 1 147 ? 6.723 13.496 15.296 1.00 73.94 147 GLY A CA 1
ATOM 1114 C C . GLY A 1 147 ? 5.702 14.618 15.095 1.00 73.94 147 GLY A C 1
ATOM 1115 O O . GLY A 1 147 ? 5.153 15.103 16.082 1.00 73.94 147 GLY A O 1
ATOM 1116 N N . GLU A 1 148 ? 5.423 15.023 13.854 1.00 70.38 148 GLU A N 1
ATOM 1117 C CA . GLU A 1 148 ? 4.400 16.031 13.538 1.00 70.38 148 GLU A CA 1
ATOM 1118 C C . GLU A 1 148 ? 2.974 15.504 13.783 1.00 70.38 148 GLU A C 1
ATOM 1120 O O . GLU A 1 148 ? 2.094 16.244 14.227 1.00 70.38 148 GLU A O 1
ATOM 1125 N N . PHE A 1 149 ? 2.755 14.200 13.576 1.00 72.12 149 PHE A N 1
ATOM 1126 C CA . PHE A 1 149 ? 1.489 13.526 13.861 1.00 72.12 149 PHE A CA 1
ATOM 1127 C C . PHE A 1 149 ? 1.658 12.384 14.874 1.00 72.12 149 PHE A C 1
ATOM 1129 O O . PHE A 1 149 ? 2.650 11.652 14.821 1.00 72.12 149 PHE A O 1
ATOM 1136 N N . PRO A 1 150 ? 0.676 12.164 15.775 1.00 78.50 150 PRO A N 1
ATOM 1137 C CA . PRO A 1 150 ? 0.674 10.986 16.632 1.00 78.50 150 PRO A CA 1
ATOM 1138 C C . PRO A 1 150 ? 0.513 9.715 15.790 1.00 78.50 150 PRO A C 1
ATOM 1140 O O . PRO A 1 150 ? -0.051 9.732 14.699 1.00 78.50 150 PRO A O 1
ATOM 1143 N N . HIS A 1 151 ? 0.993 8.589 16.306 1.00 74.94 151 HIS A N 1
ATOM 1144 C CA . HIS A 1 151 ? 0.840 7.297 15.642 1.00 74.94 151 HIS A CA 1
ATOM 1145 C C . HIS A 1 151 ? -0.653 6.917 15.500 1.00 74.94 151 HIS A C 1
ATOM 1147 O O . HIS A 1 151 ? -1.479 7.318 16.323 1.00 74.94 151 HIS A O 1
ATOM 1153 N N . TYR A 1 152 ? -1.031 6.151 14.470 1.00 71.38 152 TYR A N 1
ATOM 1154 C CA . TYR A 1 152 ? -2.445 5.852 14.157 1.00 71.38 152 TYR A CA 1
ATOM 1155 C C . TYR A 1 152 ? -3.178 5.048 15.241 1.00 71.38 152 TYR A C 1
ATOM 1157 O O . TYR A 1 152 ? -4.390 5.178 15.363 1.00 71.38 152 TYR A O 1
ATOM 1165 N N . THR A 1 153 ? -2.469 4.308 16.100 1.00 72.50 153 THR A N 1
ATOM 1166 C CA . THR A 1 153 ? -3.069 3.673 17.294 1.00 72.50 153 THR A CA 1
ATOM 1167 C C . THR A 1 153 ? -3.209 4.614 18.498 1.00 72.50 153 THR A C 1
ATOM 1169 O O . THR A 1 153 ? -3.753 4.224 19.525 1.00 72.50 153 THR A O 1
ATOM 1172 N N . LYS A 1 154 ? -2.729 5.860 18.391 1.00 70.62 154 LYS A N 1
ATOM 1173 C CA . LYS A 1 154 ? -2.695 6.869 19.465 1.00 70.62 154 LYS A CA 1
ATOM 1174 C C . LYS A 1 154 ? -3.497 8.135 19.130 1.00 70.62 154 LYS A C 1
ATOM 1176 O O . LYS A 1 154 ? -3.184 9.210 19.632 1.00 70.62 154 LYS A O 1
ATOM 1181 N N . GLY A 1 155 ? -4.516 8.019 18.275 1.00 66.75 155 GLY A N 1
ATOM 1182 C CA . GLY A 1 155 ? -5.484 9.097 18.022 1.00 66.75 155 GLY A CA 1
ATOM 1183 C C . GLY A 1 155 ? -5.329 9.845 16.696 1.00 66.75 155 GLY A C 1
ATOM 1184 O O . GLY A 1 155 ? -6.028 10.830 16.470 1.00 66.75 155 GLY A O 1
ATOM 1185 N N . ARG A 1 156 ? -4.458 9.397 15.784 1.00 71.44 156 ARG A N 1
ATOM 1186 C CA . ARG A 1 156 ? -4.455 9.910 14.405 1.00 71.44 156 ARG A CA 1
ATOM 1187 C C . ARG A 1 156 ? -5.537 9.224 13.574 1.00 71.44 156 ARG A C 1
ATOM 1189 O O . ARG A 1 156 ? -5.679 8.007 13.625 1.00 71.44 156 ARG A O 1
ATOM 1196 N N . GLN A 1 157 ? -6.236 10.005 12.745 1.00 76.06 157 GLN A N 1
ATOM 1197 C CA . GLN A 1 157 ? -7.206 9.477 11.785 1.00 76.06 157 GLN A CA 1
ATOM 1198 C C . GLN A 1 157 ? -6.565 8.383 10.904 1.00 76.06 157 GLN A C 1
ATOM 1200 O O . GLN A 1 157 ? -5.575 8.671 10.216 1.00 76.06 157 GLN A O 1
ATOM 1205 N N . PRO A 1 158 ? -7.139 7.165 10.864 1.00 75.44 158 PRO A N 1
ATOM 1206 C CA . PRO A 1 158 ? -6.666 6.111 9.978 1.00 75.44 158 PRO A CA 1
ATOM 1207 C C . PRO A 1 158 ? -6.652 6.586 8.519 1.00 75.44 158 PRO A C 1
ATOM 1209 O O . PRO A 1 158 ? -7.632 7.123 8.001 1.00 75.44 158 PRO A O 1
ATOM 1212 N N . GLY A 1 159 ? -5.516 6.416 7.855 1.00 68.50 159 GLY A N 1
ATOM 1213 C CA . GLY A 1 159 ? -5.290 6.710 6.445 1.00 68.50 159 GLY A CA 1
ATOM 1214 C C . GLY A 1 159 ? -4.738 8.106 6.155 1.00 68.50 159 GLY A C 1
ATOM 1215 O O .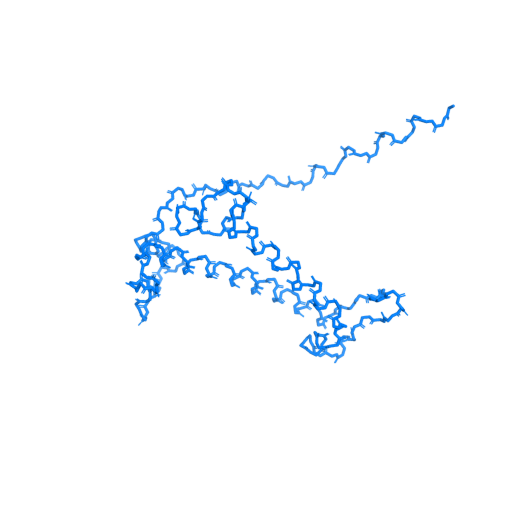 GLY A 1 159 ? -4.443 8.393 4.987 1.00 68.50 159 GLY A O 1
ATOM 1216 N N . LYS A 1 160 ? -4.587 8.974 7.162 1.00 77.00 160 LYS A N 1
ATOM 1217 C CA . LYS A 1 160 ? -3.900 10.265 7.005 1.00 77.00 160 LYS A CA 1
ATOM 1218 C C . LYS A 1 160 ? -2.396 10.003 6.855 1.00 77.00 160 LYS A C 1
ATOM 1220 O O . LYS A 1 160 ? -1.864 9.229 7.635 1.00 77.00 160 LYS A O 1
ATOM 1225 N N . TYR A 1 161 ? -1.746 10.602 5.856 1.00 72.38 161 TYR A N 1
ATOM 1226 C CA . TYR A 1 161 ? -0.283 10.570 5.666 1.00 72.38 161 TYR A CA 1
ATOM 1227 C C . TYR A 1 161 ? 0.327 11.866 6.230 1.00 72.38 161 TYR A C 1
ATOM 1229 O O . TYR A 1 161 ? -0.400 12.867 6.238 1.00 72.38 161 TYR A O 1
ATOM 1237 N N . PRO A 1 162 ? 1.534 11.834 6.839 1.00 63.81 162 PRO A N 1
ATOM 1238 C CA . PRO A 1 162 ? 2.045 12.989 7.568 1.00 63.81 162 PRO A CA 1
ATOM 1239 C C . PRO A 1 162 ? 2.605 14.025 6.601 1.00 63.81 162 PRO A C 1
ATOM 1241 O O . PRO A 1 162 ? 3.197 13.614 5.576 1.00 63.81 162 PRO A O 1
#

Radius of gyration: 22.52 Å; chains: 1; bounding box: 52×56×50 Å

InterPro domains:
  IPR022796 Chlorophyll A-B binding protein [PF00504] (39-159)

Secondary structure (DSSP, 8-state):
--SSSSSSSSS-TTTT---------------HHHHHHHHHHH-TTT-S--TT-GGG--SSSS-HHHHHHHHHHHHHHHHHHHHHHHHHHHHHHH----S-SSTT-PPPPPTTS-HHHHHHHS-HHHHHHHHHHHHHHHHHHHTHHHHTS--GGGTPPTT---